Protein AF-A0A4E0R624-F1 (afdb_monomer)

Mean predicted aligned error: 14.83 Å

Organism: NCBI:txid1003181

Nearest PDB structures (foldseek):
  3u96-assembly1_A  TM=2.452E-01  e=3.810E+00  Yersinia enterocolitica

Secondary structure (DSSP, 8-state):
-------PPPPTT---HHHHHHHHHHHHHHHHH-GGGGTSSS--S-EEETTTTEEEEEEEEEE-GGG-EEEEEEEEEEPTTSS-EEE-GGG-EE------

Solvent-accessible surface area (backbone atoms only — not comparable to full-atom values): 6292 Å² total; per-residue (Å²): 142,78,85,87,73,84,74,77,81,66,63,96,92,52,83,49,70,69,57,51,52,51,49,51,50,52,53,51,51,49,34,69,78,37,32,61,85,63,58,69,62,54,79,68,56,72,44,73,44,82,92,80,35,36,36,40,37,54,74,48,71,42,88,43,76,96,81,38,78,41,40,23,32,42,35,28,39,46,43,87,98,52,97,47,65,45,76,39,80,93,50,63,38,75,54,80,85,83,84,131

pLDDT: mean 77.59, std 16.62, range [30.59, 94.31]

Foldseek 3Di:
DDDPDDDDPDDPPDDDPVNVVVVVVVVVVVCVVPVVVVCNPVPQPFDADPVFQKTKHFFDWDQDPPRDIWTWIWIWHDDPPDPDTDTDPVRTDTPPPDDD

Sequence (100 aa):
MELFGGEVPPPPGQCTQAEIDAAYEKGRQACIADPSSCNINSSDNATFESSTGELHIPFVDVPGAFGTTQTFDVYLMQKPLTFTFDLDMDRIRFSSDTEQ

Structure (mmCIF, N/CA/C/O backbone):
data_AF-A0A4E0R624-F1
#
_entry.id   AF-A0A4E0R624-F1
#
loop_
_atom_site.group_PDB
_atom_site.id
_atom_site.type_symbol
_atom_site.label_atom_id
_atom_site.label_alt_id
_atom_site.label_comp_id
_atom_site.label_asym_id
_atom_site.label_entity_id
_atom_site.label_seq_id
_atom_site.pdbx_PDB_ins_code
_atom_site.Cartn_x
_atom_site.Cartn_y
_atom_site.Cartn_z
_atom_site.occupancy
_atom_site.B_iso_or_equiv
_atom_site.auth_seq_id
_atom_site.auth_comp_id
_atom_site.auth_asym_id
_atom_site.auth_atom_id
_atom_site.pdbx_PDB_model_num
ATOM 1 N N . MET A 1 1 ? 18.369 14.748 -50.127 1.00 37.12 1 MET A N 1
ATOM 2 C CA . MET A 1 1 ? 17.589 14.461 -48.909 1.00 37.12 1 MET A CA 1
ATOM 3 C C . MET A 1 1 ? 17.065 13.047 -49.055 1.00 37.12 1 MET A C 1
ATOM 5 O O . MET A 1 1 ? 16.287 12.839 -49.970 1.00 37.12 1 MET A O 1
ATOM 9 N N . GLU A 1 2 ? 17.502 12.016 -48.342 1.00 37.00 2 GLU A N 1
ATOM 10 C CA . GLU A 1 2 ? 18.496 11.821 -47.274 1.00 37.00 2 GLU A CA 1
ATOM 11 C C . GLU A 1 2 ? 18.994 10.368 -47.464 1.00 37.00 2 GLU A C 1
ATOM 13 O O . GLU A 1 2 ? 18.195 9.470 -47.699 1.00 37.00 2 GLU A O 1
ATOM 18 N N . LEU A 1 3 ? 20.273 10.168 -47.796 1.00 36.62 3 LEU A N 1
ATOM 19 C CA . LEU A 1 3 ? 21.270 9.493 -46.949 1.00 36.62 3 LEU A CA 1
ATOM 20 C C . LEU A 1 3 ? 20.742 8.257 -46.193 1.00 36.62 3 LEU A C 1
ATOM 22 O O . LEU A 1 3 ? 20.509 8.306 -44.991 1.00 36.62 3 LEU A O 1
ATOM 26 N N . PHE A 1 4 ? 20.659 7.121 -46.893 1.00 43.25 4 PHE A N 1
ATOM 27 C CA . PHE A 1 4 ? 20.732 5.797 -46.268 1.00 43.25 4 PHE A CA 1
ATOM 28 C C . PHE A 1 4 ? 22.140 5.621 -45.673 1.00 43.25 4 PHE A C 1
ATOM 30 O O . PHE A 1 4 ? 23.050 5.109 -46.326 1.00 43.25 4 PHE A O 1
ATOM 37 N N . GLY A 1 5 ? 22.339 6.139 -44.461 1.00 38.75 5 GLY A N 1
ATOM 38 C CA . GLY A 1 5 ? 23.502 5.844 -43.634 1.00 38.75 5 GLY A CA 1
ATOM 39 C C . GLY A 1 5 ? 23.382 4.414 -43.129 1.00 38.75 5 GLY A C 1
ATOM 40 O O . GLY A 1 5 ? 22.454 4.093 -42.396 1.00 38.75 5 GLY A O 1
ATOM 41 N N . GLY A 1 6 ? 24.273 3.542 -43.593 1.00 46.56 6 GLY A N 1
ATOM 42 C CA . GLY A 1 6 ? 24.320 2.155 -43.158 1.00 46.56 6 GLY A CA 1
ATOM 43 C C . GLY A 1 6 ? 24.711 2.054 -41.689 1.00 46.56 6 GLY A C 1
ATOM 44 O O . GLY A 1 6 ? 25.845 2.364 -41.333 1.00 46.56 6 GLY A O 1
ATOM 45 N N . GLU A 1 7 ? 23.803 1.551 -40.864 1.00 47.06 7 GLU A N 1
ATOM 46 C CA . GLU A 1 7 ? 24.153 0.943 -39.586 1.00 47.06 7 GLU A CA 1
ATOM 47 C C . GLU A 1 7 ? 24.110 -0.574 -39.765 1.00 47.06 7 GLU A C 1
ATOM 49 O O . GLU A 1 7 ? 23.090 -1.172 -40.112 1.00 47.06 7 GLU A O 1
ATOM 54 N N . VAL A 1 8 ? 25.288 -1.183 -39.632 1.00 58.50 8 VAL A N 1
ATOM 55 C CA . VAL A 1 8 ? 25.470 -2.634 -39.599 1.00 58.50 8 VAL A CA 1
ATOM 56 C C . VAL A 1 8 ? 24.647 -3.170 -38.422 1.00 58.50 8 VAL A C 1
ATOM 58 O O . VAL A 1 8 ? 24.771 -2.613 -37.330 1.00 58.50 8 VAL A O 1
ATOM 61 N N . PRO A 1 9 ? 23.826 -4.224 -38.600 1.00 56.47 9 PRO A N 1
ATOM 62 C CA . PRO A 1 9 ? 23.083 -4.804 -37.489 1.00 56.47 9 PRO A CA 1
ATOM 63 C C . PRO A 1 9 ? 24.065 -5.242 -36.390 1.00 56.47 9 PRO A C 1
ATOM 65 O O . PRO A 1 9 ? 25.085 -5.869 -36.712 1.00 56.47 9 PRO A O 1
ATOM 68 N N . PRO A 1 10 ? 23.806 -4.902 -35.115 1.00 56.34 10 PRO A N 1
ATOM 69 C CA . PRO A 1 10 ? 24.702 -5.258 -34.029 1.00 56.34 10 PRO A CA 1
ATOM 70 C C . PRO A 1 10 ? 24.837 -6.787 -33.926 1.00 56.34 10 PRO A C 1
ATOM 72 O O . PRO A 1 10 ? 23.903 -7.526 -34.261 1.00 56.34 10 PRO A O 1
ATOM 75 N N . PRO A 1 11 ? 26.008 -7.292 -33.497 1.00 54.41 11 PRO A N 1
ATOM 76 C CA . PRO A 1 11 ? 26.223 -8.721 -33.339 1.00 54.41 11 PRO A CA 1
ATOM 77 C C . PRO A 1 11 ? 25.190 -9.318 -32.367 1.00 54.41 11 PRO A C 1
ATOM 79 O O . PRO A 1 11 ? 24.798 -8.659 -31.398 1.00 54.41 11 PRO A O 1
ATOM 82 N N . PRO A 1 12 ? 24.749 -10.569 -32.594 1.00 54.09 12 PRO A N 1
ATOM 83 C CA . PRO A 1 12 ? 23.771 -11.216 -31.730 1.00 54.09 12 PRO A CA 1
ATOM 84 C C . PRO A 1 12 ? 24.292 -11.251 -30.288 1.00 54.09 12 PRO A C 1
ATOM 86 O O . PRO A 1 12 ? 25.313 -11.877 -30.007 1.00 54.09 12 PRO A O 1
ATOM 89 N N . GLY A 1 13 ? 23.593 -10.552 -29.389 1.00 59.19 13 GLY A N 1
ATOM 90 C CA . GLY A 1 13 ? 23.921 -10.481 -27.962 1.00 59.19 13 GLY A CA 1
ATOM 91 C C . GLY A 1 13 ? 24.305 -9.100 -27.417 1.00 59.19 13 GLY A C 1
ATOM 92 O O . GLY A 1 13 ? 24.570 -9.008 -26.221 1.00 59.19 13 GLY A O 1
ATOM 93 N N . GLN A 1 14 ? 24.321 -8.031 -28.222 1.00 64.88 14 GLN A N 1
ATOM 94 C CA . GLN A 1 14 ? 24.525 -6.664 -27.719 1.00 64.88 14 GLN A CA 1
ATOM 95 C C . GLN A 1 14 ? 23.474 -5.705 -28.285 1.00 64.88 14 GLN A C 1
ATOM 97 O O . GLN A 1 14 ? 23.565 -5.298 -29.437 1.00 64.88 14 GLN A O 1
ATOM 102 N N . CYS A 1 15 ? 22.489 -5.328 -27.466 1.00 75.62 15 CYS A N 1
ATOM 103 C CA . CYS A 1 15 ? 21.615 -4.200 -27.782 1.00 75.62 15 CYS A CA 1
ATOM 104 C C . CYS A 1 15 ? 22.452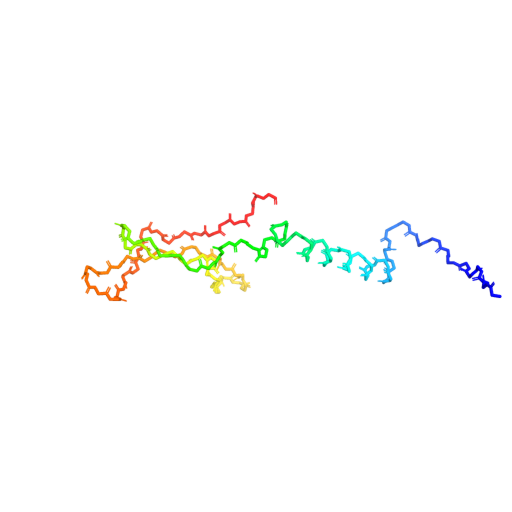 -2.913 -27.796 1.00 75.62 15 CYS A C 1
ATOM 106 O O . CYS A 1 15 ? 23.232 -2.661 -26.874 1.00 75.62 15 CYS A O 1
ATOM 108 N N . THR A 1 16 ? 22.292 -2.095 -28.827 1.00 84.94 16 THR A N 1
ATOM 109 C CA . THR A 1 16 ? 22.831 -0.734 -28.871 1.00 84.94 16 THR A CA 1
ATOM 110 C C . THR A 1 16 ? 22.120 0.152 -27.848 1.00 84.94 16 THR A C 1
ATOM 112 O O . THR A 1 16 ? 20.988 -0.119 -27.444 1.00 84.94 16 THR A O 1
ATOM 115 N N . GLN A 1 17 ? 22.755 1.256 -27.445 1.00 85.56 17 GLN A N 1
ATOM 116 C CA . GLN A 1 17 ? 22.132 2.205 -26.516 1.00 85.56 17 GLN A CA 1
ATOM 117 C C . GLN A 1 17 ? 20.811 2.764 -27.067 1.00 85.56 17 GLN A C 1
ATOM 119 O O . GLN A 1 17 ? 19.847 2.888 -26.325 1.00 85.56 17 GLN A O 1
ATOM 124 N N . ALA A 1 18 ? 20.736 3.020 -28.376 1.00 85.88 18 ALA A N 1
ATOM 125 C CA . ALA A 1 18 ? 19.514 3.494 -29.016 1.00 85.88 18 ALA A CA 1
ATOM 126 C C . ALA A 1 18 ? 18.372 2.465 -28.936 1.00 85.88 18 ALA A C 1
ATOM 128 O O . ALA A 1 18 ? 17.223 2.834 -28.701 1.00 85.88 18 ALA A O 1
ATOM 129 N N . GLU A 1 19 ? 18.673 1.172 -29.088 1.00 84.88 19 GLU A N 1
ATOM 130 C CA . GLU A 1 19 ? 17.685 0.097 -28.924 1.00 84.88 19 GLU A CA 1
ATOM 131 C C . GLU A 1 19 ? 17.229 -0.039 -27.468 1.00 84.88 19 GLU A C 1
ATOM 133 O O . GLU A 1 19 ? 16.045 -0.264 -27.213 1.00 84.88 19 GLU A O 1
ATOM 138 N N . ILE A 1 20 ? 18.147 0.143 -26.514 1.00 85.81 20 ILE A N 1
ATOM 139 C CA . ILE A 1 20 ? 17.841 0.160 -25.080 1.00 85.81 20 ILE A CA 1
ATOM 140 C C . ILE A 1 20 ? 16.918 1.341 -24.752 1.00 85.81 20 ILE A C 1
ATOM 142 O O . ILE A 1 20 ? 15.859 1.141 -24.160 1.00 85.81 20 ILE A O 1
ATOM 146 N N . ASP A 1 21 ? 17.263 2.551 -25.189 1.00 88.81 21 ASP A N 1
ATOM 147 C CA . ASP A 1 21 ? 16.476 3.763 -24.945 1.00 88.81 21 ASP A CA 1
ATOM 148 C C . ASP A 1 21 ? 15.082 3.662 -25.584 1.00 88.81 21 ASP A C 1
ATOM 150 O O . ASP A 1 21 ? 14.075 4.004 -24.959 1.00 88.81 21 ASP A O 1
ATOM 154 N N . ALA A 1 22 ? 14.996 3.120 -26.804 1.00 88.44 22 ALA A N 1
ATOM 155 C CA . ALA A 1 22 ? 13.726 2.871 -27.477 1.00 88.44 22 ALA A CA 1
ATOM 156 C C . ALA A 1 22 ? 12.869 1.832 -26.734 1.00 88.44 22 ALA A C 1
ATOM 158 O O . ALA A 1 22 ? 11.649 1.995 -26.635 1.00 88.44 22 ALA A O 1
ATOM 159 N N . ALA A 1 23 ? 13.483 0.779 -26.187 1.00 83.06 23 ALA A N 1
ATOM 160 C CA . ALA A 1 23 ? 12.787 -0.211 -25.373 1.00 83.06 23 ALA A CA 1
ATOM 161 C C . ALA A 1 23 ? 12.276 0.391 -24.053 1.00 83.06 23 ALA A C 1
ATOM 163 O O . ALA A 1 23 ? 11.125 0.146 -23.686 1.00 83.06 23 ALA A O 1
ATOM 164 N N . TYR A 1 24 ? 13.078 1.228 -23.384 1.00 86.75 24 TYR A N 1
ATOM 165 C CA . TYR A 1 24 ? 12.664 1.965 -22.186 1.00 86.75 24 TYR A CA 1
ATOM 166 C C . TYR A 1 24 ? 11.498 2.909 -22.468 1.00 86.75 24 TYR A C 1
ATOM 168 O O . TYR A 1 24 ? 10.512 2.908 -21.732 1.00 86.75 24 TYR A O 1
ATOM 176 N N . GLU A 1 25 ? 11.577 3.690 -23.546 1.00 91.75 25 GLU A N 1
ATOM 177 C CA . GLU A 1 25 ? 10.500 4.595 -23.944 1.00 91.75 25 GLU A CA 1
ATOM 178 C C . GLU A 1 25 ? 9.215 3.818 -24.231 1.00 91.75 25 GLU A C 1
ATOM 180 O O . GLU A 1 25 ? 8.147 4.176 -23.739 1.00 91.75 25 GLU A O 1
ATOM 185 N N . LYS A 1 26 ? 9.317 2.708 -24.967 1.00 90.12 26 LYS A N 1
ATOM 186 C CA . LYS A 1 26 ? 8.174 1.849 -25.278 1.00 90.12 26 LYS A CA 1
ATOM 187 C C . LYS A 1 26 ? 7.536 1.265 -24.018 1.00 90.12 26 LYS A C 1
ATOM 189 O O . LYS A 1 26 ? 6.313 1.289 -23.904 1.00 90.12 26 LYS A O 1
ATOM 194 N N . GLY A 1 27 ? 8.342 0.771 -23.078 1.00 86.56 27 GLY A N 1
ATOM 195 C CA . GLY A 1 27 ? 7.858 0.289 -21.783 1.00 86.56 27 GLY A CA 1
ATOM 196 C C . GLY A 1 27 ? 7.157 1.395 -20.993 1.00 86.56 27 GLY A C 1
ATOM 197 O O . GLY A 1 27 ? 6.045 1.201 -20.511 1.00 86.56 27 GLY A O 1
ATOM 198 N N . ARG A 1 28 ? 7.744 2.599 -20.952 1.00 88.81 28 ARG A N 1
ATOM 199 C CA . ARG A 1 28 ? 7.135 3.760 -20.291 1.00 88.81 28 ARG A CA 1
ATOM 200 C C . ARG A 1 28 ? 5.785 4.121 -20.902 1.00 88.81 28 ARG A C 1
ATOM 202 O O . ARG A 1 28 ? 4.827 4.331 -20.167 1.00 88.81 28 ARG A O 1
ATOM 209 N N . GLN A 1 29 ? 5.692 4.176 -22.230 1.00 93.50 29 GLN A N 1
ATOM 210 C CA . GLN A 1 29 ? 4.431 4.475 -22.911 1.00 93.50 29 GLN A CA 1
ATOM 211 C C . GLN A 1 29 ? 3.379 3.385 -22.685 1.00 93.50 29 GLN A C 1
ATOM 213 O O . GLN A 1 29 ? 2.204 3.713 -22.546 1.00 93.50 29 GLN A O 1
ATOM 218 N N . ALA A 1 30 ? 3.780 2.113 -22.581 1.00 89.19 30 ALA A N 1
ATOM 219 C CA . ALA A 1 30 ? 2.867 1.031 -22.216 1.00 89.19 30 ALA A CA 1
ATOM 220 C C . ALA A 1 30 ? 2.274 1.244 -20.812 1.00 89.19 30 ALA A C 1
ATOM 222 O O . ALA A 1 30 ? 1.059 1.174 -20.657 1.00 89.19 30 ALA A O 1
ATOM 223 N N . CYS A 1 31 ? 3.099 1.624 -19.831 1.00 86.81 31 CYS A N 1
ATOM 224 C CA . CYS A 1 31 ? 2.628 1.940 -18.480 1.00 86.81 31 CYS A CA 1
ATOM 225 C C . CYS A 1 31 ? 1.782 3.220 -18.407 1.00 86.81 31 CYS A C 1
ATOM 227 O O . CYS A 1 31 ? 0.888 3.322 -17.577 1.00 86.81 31 CYS A O 1
ATOM 229 N N . ILE A 1 32 ? 2.045 4.213 -19.261 1.00 86.50 32 ILE A N 1
ATOM 230 C CA . ILE A 1 32 ? 1.197 5.412 -19.355 1.00 86.50 32 ILE A CA 1
ATOM 231 C C . ILE A 1 32 ? -0.176 5.049 -19.939 1.00 86.50 32 ILE A C 1
ATOM 233 O O . ILE A 1 32 ? -1.194 5.555 -19.472 1.00 86.50 32 ILE A O 1
ATOM 237 N N . ALA A 1 33 ? -0.204 4.193 -20.964 1.00 91.25 33 ALA A N 1
ATOM 238 C CA . ALA A 1 33 ? -1.430 3.777 -21.637 1.00 91.25 33 ALA A CA 1
ATOM 239 C C . ALA A 1 33 ? -2.289 2.830 -20.783 1.00 91.25 33 ALA A C 1
ATOM 241 O O . ALA A 1 33 ? -3.515 2.919 -20.823 1.00 91.25 33 ALA A O 1
ATOM 242 N N . ASP A 1 34 ? -1.654 1.951 -20.008 1.00 83.69 34 ASP A N 1
ATOM 243 C CA . ASP A 1 34 ? -2.296 1.027 -19.075 1.00 83.69 34 ASP A CA 1
ATOM 244 C C . ASP A 1 34 ? -1.507 0.987 -17.756 1.00 83.69 34 ASP A C 1
ATOM 246 O O . ASP A 1 34 ? -0.636 0.129 -17.570 1.00 83.69 34 ASP A O 1
ATOM 250 N N . PRO A 1 35 ? -1.805 1.895 -16.810 1.00 81.75 35 PRO A N 1
ATOM 251 C CA . PRO A 1 35 ? -1.067 1.939 -15.555 1.00 81.75 35 PRO A CA 1
ATOM 252 C C . PRO A 1 35 ? -1.312 0.704 -14.675 1.00 81.75 35 PRO A C 1
ATOM 254 O O . PRO A 1 35 ? -0.467 0.380 -13.846 1.00 81.75 35 PRO A O 1
ATOM 257 N N . SER A 1 36 ? -2.413 -0.035 -14.862 1.00 78.62 36 SER A N 1
ATOM 258 C CA . SER A 1 36 ? -2.640 -1.317 -14.174 1.00 78.62 36 SER A CA 1
ATOM 259 C C . SER A 1 36 ? -1.675 -2.414 -14.623 1.00 78.62 36 SER A C 1
ATOM 261 O O . SER A 1 36 ? -1.224 -3.180 -13.781 1.00 78.62 36 SER A O 1
ATOM 263 N N . SER A 1 37 ? -1.293 -2.465 -15.905 1.00 82.19 37 SER A N 1
ATOM 264 C CA . SER A 1 37 ? -0.313 -3.446 -16.412 1.00 82.19 37 SER A CA 1
ATOM 265 C C . SER A 1 37 ? 1.078 -3.326 -15.779 1.00 82.19 37 SER A C 1
ATOM 267 O O . SER A 1 37 ? 1.852 -4.281 -15.789 1.00 82.19 37 SER A O 1
ATOM 269 N N . CYS A 1 38 ? 1.381 -2.155 -15.216 1.00 80.38 38 CYS A N 1
ATOM 270 C CA . CYS A 1 38 ? 2.630 -1.861 -14.525 1.00 80.38 38 CYS A CA 1
ATOM 271 C C . CYS A 1 38 ? 2.438 -1.672 -13.015 1.00 80.38 38 CYS A C 1
ATOM 273 O O . CYS A 1 38 ? 3.309 -1.087 -12.377 1.00 80.38 38 CYS A O 1
ATOM 275 N N . ASN A 1 39 ? 1.298 -2.107 -12.458 1.00 70.12 39 ASN A N 1
ATOM 276 C CA . ASN A 1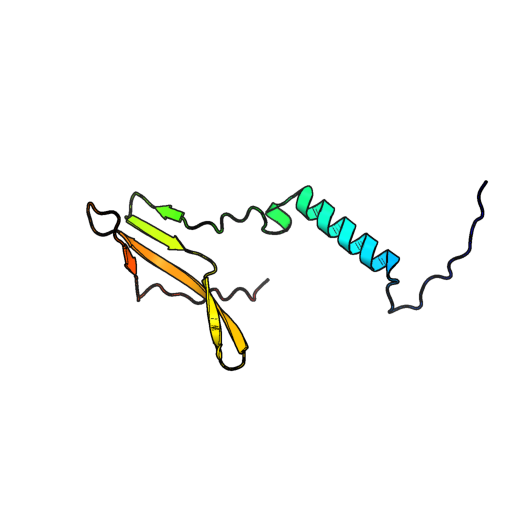 39 ? 0.951 -1.949 -11.041 1.00 70.12 39 ASN A CA 1
ATOM 277 C C . ASN A 1 39 ? 1.103 -0.500 -10.528 1.00 70.12 39 ASN A C 1
ATOM 279 O O . ASN A 1 39 ? 1.446 -0.260 -9.383 1.00 70.12 39 ASN A O 1
ATOM 283 N N . ILE A 1 40 ? 0.860 0.499 -11.381 1.00 74.38 40 ILE A N 1
ATOM 284 C CA . ILE A 1 40 ? 0.842 1.920 -10.985 1.00 74.38 40 ILE A CA 1
ATOM 285 C C . ILE A 1 40 ? -0.522 2.282 -10.378 1.00 74.38 40 ILE A C 1
ATOM 287 O O . ILE A 1 40 ? -0.618 3.167 -9.533 1.00 74.38 40 ILE A O 1
ATOM 291 N N . ASN A 1 41 ? -1.579 1.584 -10.805 1.00 63.62 41 ASN A N 1
ATOM 292 C CA . ASN A 1 41 ? -2.935 1.706 -10.265 1.00 63.62 41 ASN A CA 1
ATOM 293 C C . ASN A 1 41 ? -3.278 0.605 -9.250 1.00 63.62 41 ASN A C 1
ATOM 295 O O . ASN A 1 41 ? -4.452 0.496 -8.880 1.00 63.62 41 ASN A O 1
ATOM 299 N N . SER A 1 42 ? -2.323 -0.238 -8.833 1.00 61.03 42 SER A N 1
ATOM 300 C CA . SER A 1 42 ? -2.585 -1.112 -7.690 1.00 61.03 42 SER A CA 1
ATOM 301 C C . SER A 1 42 ? -2.906 -0.196 -6.515 1.00 61.03 42 SER A C 1
ATOM 303 O O . SER A 1 42 ? -2.227 0.795 -6.244 1.00 61.03 42 SER A O 1
ATOM 305 N N . SER A 1 43 ? -4.059 -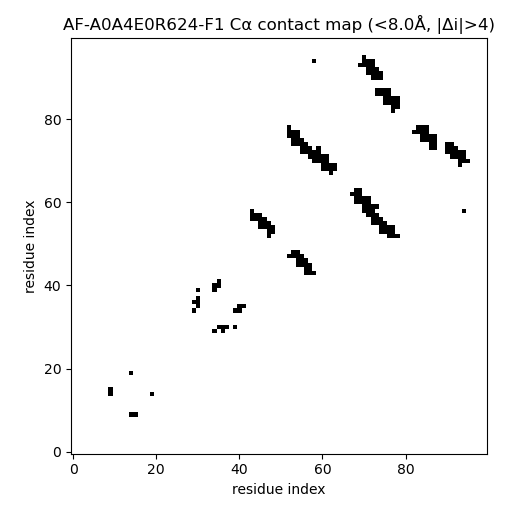0.429 -5.904 1.00 56.72 43 SER A N 1
ATOM 306 C CA . SER A 1 43 ? -4.559 0.339 -4.775 1.00 56.72 43 SER A CA 1
ATOM 307 C C . SER A 1 43 ? -3.756 -0.004 -3.522 1.00 56.72 43 SER A C 1
ATOM 309 O O . SER A 1 43 ? -4.325 -0.413 -2.518 1.00 56.72 43 SER A O 1
ATOM 311 N N . ASP A 1 44 ? -2.443 0.190 -3.578 1.00 67.25 44 ASP A N 1
ATOM 312 C CA . ASP A 1 44 ? -1.486 -0.087 -2.506 1.00 67.25 44 ASP A CA 1
ATOM 313 C C . ASP A 1 44 ? -1.425 1.090 -1.524 1.00 67.25 44 ASP A C 1
ATOM 315 O O . ASP A 1 44 ? -0.440 1.335 -0.831 1.00 67.25 44 ASP A O 1
ATOM 319 N N . ASN A 1 45 ? -2.504 1.870 -1.482 1.00 74.81 45 ASN A N 1
ATOM 320 C CA . ASN A 1 45 ? -2.716 2.836 -0.429 1.00 74.81 45 ASN A CA 1
ATOM 321 C C . ASN A 1 45 ? -3.156 2.092 0.827 1.00 74.81 45 ASN A C 1
ATOM 323 O O . ASN A 1 45 ? -3.801 1.047 0.754 1.00 74.81 45 ASN A O 1
ATOM 327 N N . ALA A 1 46 ? -2.883 2.681 1.987 1.00 85.19 46 ALA A N 1
ATOM 328 C CA . ALA A 1 46 ? -3.500 2.204 3.212 1.00 85.19 46 ALA A CA 1
ATOM 329 C C . ALA A 1 46 ? -5.033 2.222 3.062 1.00 85.19 46 AL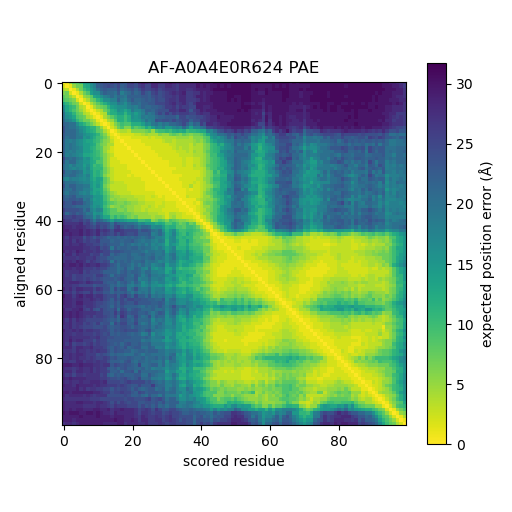A A C 1
ATOM 331 O O . ALA A 1 46 ? -5.613 3.228 2.637 1.00 85.19 46 ALA A O 1
ATOM 332 N N . THR A 1 47 ? -5.684 1.114 3.410 1.00 89.56 47 THR A N 1
ATOM 333 C CA . THR A 1 47 ? -7.139 0.954 3.311 1.00 89.56 47 THR A CA 1
ATOM 334 C C . THR A 1 47 ? -7.755 0.797 4.695 1.00 89.56 47 THR A C 1
ATOM 336 O O . THR A 1 47 ? -7.186 0.148 5.568 1.00 89.56 47 THR A O 1
ATOM 339 N N . PHE A 1 48 ? -8.917 1.420 4.913 1.00 90.19 48 PHE A N 1
ATOM 340 C CA . PHE A 1 48 ? -9.659 1.334 6.171 1.00 90.19 48 PHE A CA 1
ATOM 341 C C . PHE A 1 48 ? -11.051 0.736 5.940 1.00 90.19 48 PHE A C 1
ATOM 343 O O . PHE A 1 48 ? -11.870 1.325 5.230 1.00 90.19 48 PHE A O 1
ATOM 350 N N . GLU A 1 49 ? -11.330 -0.407 6.567 1.00 90.06 49 GLU A N 1
ATOM 351 C CA . GLU A 1 49 ? -12.627 -1.080 6.542 1.00 90.06 49 GLU A CA 1
ATOM 352 C C . GLU A 1 49 ? -13.480 -0.633 7.736 1.00 90.06 49 GLU A C 1
ATOM 354 O O . GLU A 1 49 ? -13.286 -1.045 8.881 1.00 90.06 49 GLU A O 1
ATOM 359 N N . SER A 1 50 ? -14.466 0.218 7.459 1.00 87.25 50 SER A N 1
ATOM 360 C CA . SER A 1 50 ? -15.334 0.814 8.482 1.00 87.25 50 SER A CA 1
ATOM 361 C C . SER A 1 50 ? -16.213 -0.192 9.236 1.00 87.25 50 SER A C 1
ATOM 363 O O . SER A 1 50 ? -16.620 0.087 10.363 1.00 87.25 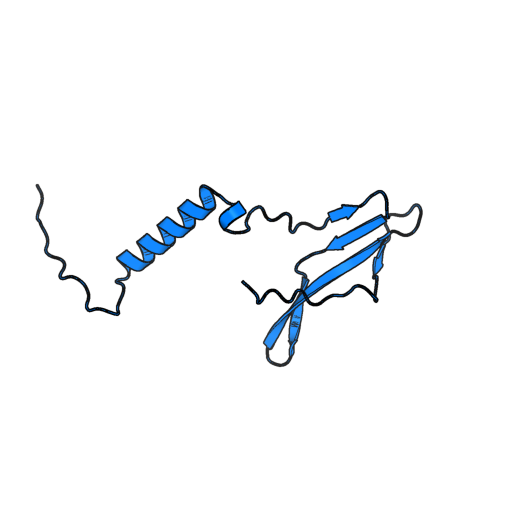50 SER A O 1
ATOM 365 N N . SER A 1 51 ? -16.519 -1.345 8.634 1.00 88.94 51 SER A N 1
ATOM 366 C CA . SER A 1 51 ? -17.376 -2.366 9.248 1.00 88.94 51 SER A CA 1
ATOM 367 C C . SER A 1 51 ? -16.658 -3.170 10.335 1.00 88.94 51 SER A C 1
ATOM 369 O O . SER A 1 51 ? -17.295 -3.597 11.299 1.00 88.94 51 SER A O 1
ATOM 371 N N . THR A 1 52 ? -15.340 -3.339 10.214 1.00 89.62 52 THR A N 1
ATOM 372 C CA . THR A 1 52 ? -14.500 -4.088 11.162 1.00 89.62 52 THR A CA 1
ATOM 373 C C . THR A 1 52 ? -13.573 -3.190 11.980 1.00 89.62 52 THR A C 1
ATOM 375 O O . THR A 1 52 ? -13.063 -3.627 13.011 1.00 89.62 52 THR A O 1
ATOM 378 N N . GLY A 1 53 ? -13.368 -1.938 11.558 1.00 90.19 53 GLY A N 1
ATOM 379 C CA . GLY A 1 53 ? -12.380 -1.033 12.143 1.00 90.19 53 GLY A CA 1
ATOM 380 C C . GLY A 1 53 ? -10.941 -1.401 11.771 1.00 90.19 53 GLY A C 1
ATOM 381 O O . GLY A 1 53 ? -10.013 -1.021 12.483 1.00 90.19 53 GLY A O 1
ATOM 382 N N . GLU A 1 54 ? -10.742 -2.167 10.702 1.00 92.62 54 GLU A N 1
ATOM 383 C CA . GLU A 1 54 ? -9.428 -2.636 10.270 1.00 92.62 54 GLU A CA 1
ATOM 384 C C . GLU A 1 54 ? -8.735 -1.608 9.375 1.00 92.62 54 GLU A C 1
ATOM 386 O O . GLU A 1 54 ? -9.327 -1.102 8.425 1.00 92.62 54 GLU A O 1
ATOM 391 N N . LEU A 1 55 ? -7.470 -1.316 9.667 1.00 92.06 55 LEU A N 1
ATOM 392 C CA . LEU A 1 55 ? -6.574 -0.533 8.823 1.00 92.06 55 LEU A CA 1
ATOM 393 C C . LEU A 1 55 ? -5.478 -1.459 8.287 1.00 92.06 55 LEU A C 1
ATOM 395 O O . LEU A 1 55 ? -4.680 -1.977 9.067 1.00 92.06 55 LEU A O 1
ATOM 399 N N . HIS A 1 56 ? -5.421 -1.644 6.972 1.00 91.25 56 HIS A N 1
ATOM 400 C CA . HIS A 1 56 ? -4.372 -2.403 6.291 1.00 91.25 56 HIS A CA 1
ATOM 401 C C . HIS A 1 56 ? -3.395 -1.440 5.619 1.00 91.25 56 HIS A C 1
ATOM 403 O O . HIS A 1 56 ? -3.798 -0.541 4.881 1.00 91.25 56 HIS A O 1
ATOM 409 N N . ILE A 1 57 ? -2.107 -1.612 5.909 1.00 88.81 57 ILE A N 1
ATOM 410 C CA . ILE A 1 57 ? -0.999 -0.870 5.308 1.00 88.81 57 ILE A CA 1
ATOM 411 C C . ILE A 1 57 ? -0.151 -1.880 4.525 1.00 88.81 57 ILE A C 1
ATOM 413 O O . ILE A 1 57 ? 0.550 -2.683 5.154 1.00 88.81 57 ILE A O 1
ATOM 417 N N . PRO A 1 58 ? -0.221 -1.867 3.184 1.00 86.75 58 PRO A N 1
ATOM 418 C CA . PRO A 1 58 ? 0.548 -2.786 2.360 1.00 86.75 58 PRO A CA 1
ATOM 419 C C . PRO A 1 58 ? 1.990 -2.289 2.147 1.00 86.75 58 PRO A C 1
ATOM 421 O O . PRO A 1 58 ? 2.291 -1.108 2.329 1.00 86.75 58 PRO A O 1
ATOM 424 N N . PHE A 1 59 ? 2.879 -3.206 1.758 1.00 82.81 59 PHE A N 1
ATOM 425 C CA . PHE A 1 59 ? 4.258 -2.941 1.315 1.00 82.81 59 PHE A CA 1
ATOM 426 C C . PHE A 1 59 ? 5.143 -2.117 2.270 1.00 82.81 59 PHE A C 1
ATOM 428 O O . PHE A 1 59 ? 5.881 -1.219 1.862 1.00 82.81 59 PHE A O 1
ATOM 435 N N . VAL A 1 60 ? 5.112 -2.425 3.568 1.00 85.50 60 VAL A N 1
ATOM 436 C CA . VAL A 1 60 ? 6.002 -1.790 4.546 1.00 85.50 60 VAL A CA 1
ATOM 437 C C . VAL A 1 60 ? 7.403 -2.395 4.451 1.00 85.50 60 VAL A C 1
ATOM 439 O O . VAL A 1 60 ? 7.663 -3.480 4.975 1.00 85.50 60 VAL A O 1
ATOM 442 N N . ASP A 1 61 ? 8.312 -1.670 3.804 1.00 86.81 61 ASP A N 1
ATOM 443 C CA . ASP A 1 61 ? 9.719 -2.046 3.680 1.00 86.81 61 ASP A CA 1
ATOM 444 C C . ASP A 1 61 ? 10.517 -1.727 4.947 1.00 86.81 61 ASP A C 1
ATOM 446 O O . ASP A 1 61 ? 10.574 -0.586 5.416 1.00 86.81 61 ASP A O 1
ATOM 450 N N . VAL A 1 62 ? 11.200 -2.737 5.482 1.00 85.88 62 VAL A N 1
ATOM 451 C CA . VAL A 1 62 ? 12.092 -2.602 6.638 1.00 85.88 62 VAL A CA 1
ATOM 452 C C . VAL A 1 62 ? 13.465 -3.221 6.361 1.00 85.88 62 VAL A C 1
ATOM 454 O O . VAL A 1 62 ? 13.572 -4.213 5.631 1.00 85.88 62 VAL A O 1
ATOM 457 N N . PRO A 1 63 ? 14.542 -2.692 6.970 1.00 88.88 63 PRO A N 1
ATOM 458 C CA . PRO A 1 63 ? 15.859 -3.308 6.878 1.00 88.88 63 PRO A CA 1
ATOM 459 C C . PRO A 1 63 ? 15.865 -4.732 7.452 1.00 88.88 63 PRO A C 1
ATOM 461 O O . PRO A 1 63 ? 15.460 -4.966 8.592 1.00 88.88 63 PRO A O 1
ATOM 464 N N . GLY A 1 64 ? 16.351 -5.683 6.662 1.00 82.50 64 GLY A N 1
ATOM 465 C CA . GLY A 1 64 ? 16.629 -7.059 7.057 1.00 82.50 64 GLY A CA 1
ATOM 466 C C . GLY A 1 64 ? 18.116 -7.321 7.303 1.00 82.50 64 GLY A C 1
ATOM 467 O O . GLY A 1 64 ? 18.963 -6.424 7.265 1.00 82.50 64 GLY A O 1
ATOM 468 N N . ALA A 1 65 ? 18.446 -8.583 7.578 1.00 82.88 65 ALA A N 1
ATOM 469 C CA . ALA A 1 65 ? 19.829 -8.997 7.788 1.00 82.88 65 ALA A CA 1
ATOM 470 C C . ALA A 1 65 ? 20.657 -8.851 6.500 1.00 82.88 65 ALA A C 1
ATOM 472 O O . ALA A 1 65 ? 20.150 -9.005 5.396 1.00 82.88 65 ALA A O 1
ATOM 473 N N . PHE A 1 66 ? 21.955 -8.580 6.637 1.00 81.38 66 PHE A N 1
ATOM 474 C CA . PHE A 1 66 ? 22.893 -8.534 5.504 1.00 81.38 66 PHE A CA 1
ATOM 475 C C . PHE A 1 66 ? 22.509 -7.557 4.374 1.00 81.38 66 PHE A C 1
ATOM 477 O O . PHE A 1 66 ? 22.868 -7.775 3.221 1.00 81.38 66 PHE A O 1
ATOM 484 N N . GLY A 1 67 ? 21.810 -6.463 4.695 1.00 80.12 67 GLY A N 1
ATOM 485 C CA . GLY A 1 67 ? 21.459 -5.426 3.718 1.00 80.12 67 GLY A CA 1
ATOM 486 C C . GLY A 1 67 ? 20.288 -5.785 2.802 1.00 80.12 67 GLY A C 1
ATOM 487 O O . GLY A 1 67 ? 20.058 -5.079 1.825 1.00 80.12 67 GLY A O 1
ATOM 488 N N . THR A 1 68 ? 19.548 -6.855 3.099 1.00 85.19 68 THR A N 1
ATOM 489 C CA . THR A 1 68 ? 18.291 -7.159 2.405 1.00 85.19 68 THR A CA 1
ATOM 490 C C . THR A 1 68 ? 17.179 -6.224 2.875 1.00 85.19 68 THR A C 1
ATOM 492 O O . THR A 1 68 ? 17.156 -5.852 4.047 1.00 85.19 68 THR A O 1
ATOM 495 N N . THR A 1 69 ? 16.209 -5.928 2.015 1.00 84.56 69 THR A N 1
ATOM 496 C CA . THR A 1 69 ? 14.924 -5.338 2.420 1.00 84.56 69 THR A CA 1
ATOM 497 C C . THR A 1 69 ? 13.910 -6.456 2.642 1.00 84.56 69 THR A C 1
ATOM 499 O O . THR A 1 69 ? 13.894 -7.428 1.890 1.00 84.56 69 THR A O 1
ATOM 502 N N . GLN A 1 70 ? 13.097 -6.342 3.688 1.00 86.69 70 GLN A N 1
ATOM 503 C CA . GLN A 1 70 ? 11.949 -7.214 3.929 1.00 86.69 70 GLN A CA 1
ATOM 504 C C . GLN A 1 70 ? 10.678 -6.381 3.813 1.00 86.69 70 GLN A C 1
ATOM 506 O O . GLN A 1 70 ? 10.605 -5.310 4.411 1.00 86.69 70 GLN A O 1
ATOM 511 N N . THR A 1 71 ? 9.688 -6.892 3.095 1.00 85.88 71 THR A N 1
ATOM 512 C CA . THR A 1 71 ? 8.418 -6.202 2.864 1.00 85.88 71 THR A CA 1
ATOM 513 C C . THR A 1 71 ? 7.315 -6.884 3.666 1.00 85.88 71 THR A C 1
ATOM 515 O O . THR A 1 71 ? 7.223 -8.115 3.685 1.00 85.88 71 THR A O 1
ATOM 518 N N . PHE A 1 72 ? 6.489 -6.098 4.353 1.00 84.31 72 PHE A N 1
ATOM 519 C CA . PHE A 1 72 ? 5.431 -6.595 5.230 1.00 84.31 72 PHE A CA 1
ATOM 520 C C . PHE A 1 72 ? 4.072 -5.994 4.900 1.00 84.31 72 PHE A C 1
ATOM 522 O O . PHE A 1 72 ? 3.964 -4.810 4.588 1.00 84.31 72 PHE A O 1
ATOM 529 N N . ASP A 1 73 ? 3.035 -6.798 5.102 1.00 86.44 73 ASP A N 1
ATOM 530 C CA . ASP A 1 73 ? 1.676 -6.312 5.289 1.00 86.44 73 ASP A CA 1
ATOM 531 C C . ASP A 1 73 ? 1.406 -6.114 6.776 1.00 86.44 73 ASP A C 1
ATOM 533 O O . ASP A 1 73 ? 1.602 -7.021 7.598 1.00 86.44 73 ASP A O 1
ATOM 537 N N . VAL A 1 74 ? 0.942 -4.915 7.122 1.00 89.12 74 VAL A N 1
ATOM 538 C CA . VAL A 1 74 ? 0.652 -4.524 8.500 1.00 89.12 74 VAL A CA 1
ATOM 539 C C . VAL A 1 74 ? -0.840 -4.275 8.655 1.00 89.12 74 VAL A C 1
ATOM 541 O O . VAL A 1 74 ? -1.430 -3.482 7.925 1.00 89.12 74 VAL A O 1
ATOM 544 N N . TYR A 1 75 ? -1.438 -4.923 9.651 1.00 90.94 75 TYR A N 1
ATOM 545 C CA . TYR A 1 75 ? -2.844 -4.756 10.001 1.00 90.94 75 TYR A CA 1
ATOM 546 C C . TYR A 1 75 ? -2.951 -4.109 11.378 1.00 90.94 75 TYR A C 1
ATOM 548 O O . TYR A 1 75 ? -2.274 -4.513 12.327 1.00 90.94 75 TYR A O 1
ATOM 556 N N . LEU A 1 76 ? -3.810 -3.101 11.494 1.00 93.25 76 LEU A N 1
ATOM 557 C CA . LEU A 1 76 ? -4.138 -2.453 12.755 1.00 93.25 76 LEU A CA 1
ATOM 558 C C . LEU A 1 76 ? -5.644 -2.489 13.001 1.00 93.25 76 LEU A C 1
ATOM 560 O O . LEU A 1 76 ? -6.442 -2.431 12.069 1.00 93.25 76 LEU A O 1
ATOM 564 N N . MET A 1 77 ? -6.030 -2.540 14.271 1.00 93.56 77 MET A N 1
ATOM 565 C CA . MET A 1 77 ? -7.423 -2.568 14.706 1.00 93.56 77 MET A CA 1
ATOM 566 C 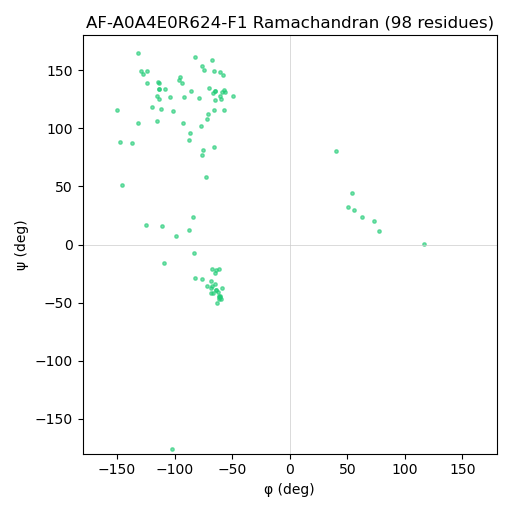C . MET A 1 77 ? -7.773 -1.295 15.460 1.00 93.56 77 MET A C 1
ATOM 568 O O . MET A 1 77 ? -7.125 -0.935 16.445 1.00 93.56 77 MET A O 1
ATOM 572 N N . GLN A 1 78 ? -8.814 -0.605 15.007 1.00 94.31 78 GLN A N 1
ATOM 573 C CA . GLN A 1 78 ? -9.309 0.608 15.639 1.00 94.31 78 GLN A CA 1
ATOM 574 C C . GLN A 1 78 ? -9.863 0.304 17.036 1.00 94.31 78 GLN A C 1
ATOM 576 O O . GLN A 1 78 ? -10.697 -0.584 17.224 1.00 94.31 78 GLN A O 1
ATOM 581 N N . LYS A 1 79 ? -9.471 1.105 18.029 1.00 91.25 79 LYS A N 1
ATOM 582 C CA . LYS A 1 79 ? -10.118 1.081 19.343 1.00 91.25 79 LYS A CA 1
ATOM 583 C C . LYS A 1 79 ? -11.528 1.664 19.240 1.00 91.25 79 LYS A C 1
ATOM 585 O O . LYS A 1 79 ? -11.675 2.754 18.670 1.00 91.25 79 LYS A O 1
ATOM 590 N N . PRO A 1 80 ? -12.545 1.020 19.845 1.00 88.31 80 PRO A N 1
ATOM 591 C CA . PRO A 1 80 ? -13.930 1.467 19.756 1.00 88.31 80 PRO A CA 1
ATOM 592 C C . PRO A 1 80 ? -14.086 2.957 20.063 1.00 88.31 80 PRO A C 1
ATOM 594 O O . PRO A 1 80 ? -13.648 3.427 21.111 1.00 88.31 80 PRO A O 1
ATOM 597 N N . LEU A 1 81 ? -14.741 3.684 19.151 1.00 83.25 81 LEU A N 1
ATOM 598 C CA . LEU A 1 81 ? -15.057 5.113 19.282 1.00 83.25 81 LEU A CA 1
ATOM 599 C C . LEU A 1 81 ? -13.836 6.054 19.358 1.00 83.25 81 LEU A C 1
ATOM 601 O O . LEU A 1 81 ? -13.952 7.169 19.865 1.00 83.25 81 LEU A O 1
ATOM 605 N N . THR A 1 82 ? -12.668 5.649 18.849 1.00 86.88 82 THR A N 1
ATOM 606 C CA . THR A 1 82 ? -11.460 6.496 18.835 1.00 86.88 82 THR A CA 1
ATOM 607 C C . THR A 1 82 ? -10.778 6.508 17.466 1.00 86.88 82 THR A C 1
ATOM 609 O O . THR A 1 82 ? -11.012 5.626 16.652 1.00 86.88 82 THR A O 1
ATOM 612 N N . PHE A 1 83 ? -9.871 7.458 17.224 1.00 85.69 83 PHE A N 1
ATOM 613 C CA . PHE A 1 83 ? -8.953 7.426 16.070 1.00 85.69 83 PHE A CA 1
ATOM 614 C C . PHE A 1 83 ? -7.651 6.652 16.369 1.00 85.69 83 PHE A C 1
ATOM 616 O O . PHE A 1 83 ? -6.662 6.760 15.654 1.00 85.69 83 PHE A O 1
ATOM 623 N N . THR A 1 84 ? -7.601 5.907 17.474 1.00 92.25 84 THR A N 1
ATOM 624 C CA . THR A 1 84 ? -6.404 5.144 17.841 1.00 92.25 84 THR A CA 1
ATOM 625 C C . THR A 1 84 ? -6.517 3.712 17.354 1.00 92.25 84 THR A C 1
ATOM 627 O O . THR A 1 84 ? -7.603 3.135 17.382 1.00 92.25 84 THR A O 1
ATOM 630 N N . PHE A 1 85 ? -5.390 3.149 16.933 1.00 92.62 85 PHE A N 1
ATOM 631 C CA . PHE A 1 85 ? -5.301 1.795 16.413 1.00 92.62 85 PHE A CA 1
ATOM 632 C C . PHE A 1 85 ? -4.270 1.012 17.221 1.00 92.62 85 PHE A C 1
ATOM 634 O O . PHE A 1 85 ? -3.215 1.553 17.559 1.00 92.62 85 PHE A O 1
ATOM 641 N N . ASP A 1 86 ? -4.577 -0.242 17.529 1.00 92.69 86 ASP A N 1
ATOM 642 C CA . ASP A 1 86 ? -3.604 -1.194 18.049 1.00 92.69 86 ASP A CA 1
ATOM 643 C C . ASP A 1 86 ? -3.068 -2.044 16.901 1.00 92.69 86 ASP A C 1
ATOM 645 O O . ASP A 1 86 ? -3.807 -2.432 15.997 1.00 92.69 86 ASP A O 1
ATOM 649 N N . LEU A 1 87 ? -1.772 -2.339 16.946 1.00 90.94 87 LEU A N 1
ATOM 650 C CA . LEU A 1 87 ? -1.151 -3.264 16.010 1.00 90.94 87 LEU A CA 1
ATOM 651 C C . LEU A 1 87 ? -1.687 -4.678 16.250 1.00 90.94 87 LEU A C 1
ATOM 653 O O . LEU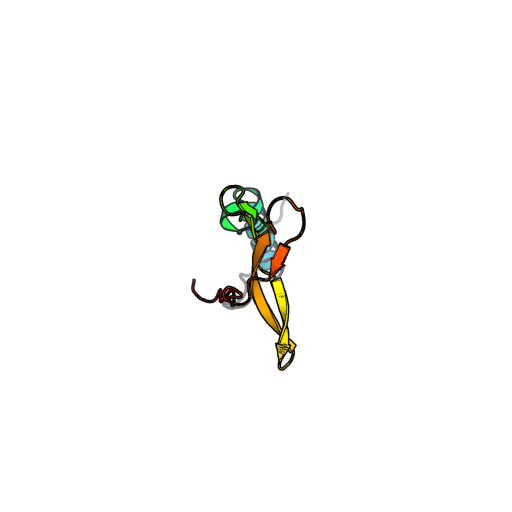 A 1 87 ? -1.656 -5.173 17.379 1.00 90.94 87 LEU A O 1
ATOM 657 N N . ASP A 1 88 ? -2.125 -5.339 15.184 1.00 88.31 88 ASP A N 1
ATOM 658 C CA . ASP A 1 88 ? -2.512 -6.740 15.243 1.00 88.31 88 ASP A CA 1
ATOM 659 C C . ASP A 1 88 ? -1.282 -7.634 15.042 1.00 88.31 88 ASP A C 1
ATOM 661 O O . ASP A 1 88 ? -0.843 -7.910 13.923 1.00 88.31 88 ASP A O 1
ATOM 665 N N . MET A 1 89 ? -0.699 -8.069 16.160 1.00 81.31 89 MET A N 1
ATOM 666 C CA . MET A 1 89 ? 0.531 -8.866 16.177 1.00 81.31 89 MET A CA 1
ATOM 667 C C . MET A 1 89 ? 0.376 -10.246 15.518 1.00 81.31 89 MET A C 1
ATOM 669 O O . MET A 1 89 ? 1.375 -10.806 15.068 1.00 81.31 89 MET A O 1
ATOM 673 N N . ASP A 1 90 ? -0.845 -10.780 15.414 1.00 86.69 90 ASP A N 1
ATOM 674 C CA . ASP A 1 90 ? -1.111 -12.088 14.798 1.00 86.69 90 ASP A CA 1
ATOM 675 C C . ASP A 1 90 ? -1.213 -12.004 13.264 1.00 86.69 90 ASP A C 1
ATOM 677 O O . ASP A 1 90 ? -1.295 -13.024 12.563 1.00 86.69 90 ASP A O 1
ATOM 681 N N . ARG A 1 91 ? -1.209 -10.783 12.716 1.00 78.56 91 ARG A N 1
ATOM 682 C CA . ARG A 1 91 ? -1.416 -10.515 11.288 1.00 78.56 91 ARG A CA 1
ATOM 683 C C . ARG A 1 91 ? -0.309 -9.710 10.630 1.00 78.56 91 ARG A C 1
ATOM 685 O O . ARG A 1 91 ? -0.477 -9.268 9.503 1.00 78.56 91 ARG A O 1
ATOM 692 N N . ILE A 1 92 ? 0.857 -9.619 11.256 1.00 80.88 92 ILE A N 1
ATOM 693 C CA . ILE A 1 92 ? 2.065 -9.166 10.564 1.00 80.88 92 ILE A CA 1
ATOM 694 C C . ILE A 1 92 ? 2.502 -10.289 9.618 1.00 80.88 92 ILE A C 1
ATOM 696 O O . ILE A 1 92 ? 2.948 -11.352 10.060 1.00 80.88 92 ILE A O 1
ATOM 700 N N . ARG A 1 93 ? 2.327 -10.084 8.311 1.00 79.44 93 ARG A N 1
ATOM 701 C CA . ARG A 1 93 ? 2.668 -11.078 7.285 1.00 79.44 93 ARG A CA 1
ATOM 702 C C . ARG A 1 93 ? 3.825 -10.562 6.447 1.00 79.44 93 ARG A C 1
ATOM 704 O O . ARG A 1 93 ? 3.873 -9.387 6.105 1.00 79.44 93 ARG A O 1
ATOM 711 N N . PHE A 1 94 ? 4.761 -11.447 6.125 1.00 73.00 94 PHE A N 1
ATOM 712 C CA . PHE A 1 94 ? 5.726 -11.168 5.072 1.00 73.00 94 PHE A CA 1
ATOM 713 C C . PHE A 1 94 ? 4.971 -11.069 3.751 1.00 73.00 94 PHE A C 1
ATOM 715 O O . PHE A 1 94 ? 4.286 -12.022 3.375 1.00 73.00 94 PHE A O 1
ATOM 722 N N . SER A 1 95 ? 5.125 -9.945 3.059 1.00 62.88 95 SER A N 1
ATOM 723 C CA . SER A 1 95 ? 4.675 -9.789 1.682 1.00 62.88 95 SER A CA 1
ATOM 724 C C . SER A 1 95 ? 5.683 -10.523 0.803 1.00 62.88 95 SER A C 1
ATOM 726 O O . SER A 1 95 ? 6.609 -9.932 0.251 1.00 62.88 95 SER A O 1
ATOM 728 N N . SER A 1 96 ? 5.600 -11.854 0.769 1.00 52.69 96 SER A N 1
ATOM 729 C CA . SER A 1 96 ? 6.403 -12.652 -0.151 1.00 52.69 96 SER A CA 1
ATOM 730 C C . SER A 1 96 ? 5.806 -12.535 -1.550 1.00 52.69 96 SER A C 1
ATOM 732 O O . SER A 1 96 ? 5.087 -13.431 -1.984 1.00 52.69 96 SER A O 1
ATOM 734 N N . ASP A 1 97 ? 6.119 -11.455 -2.260 1.00 45.1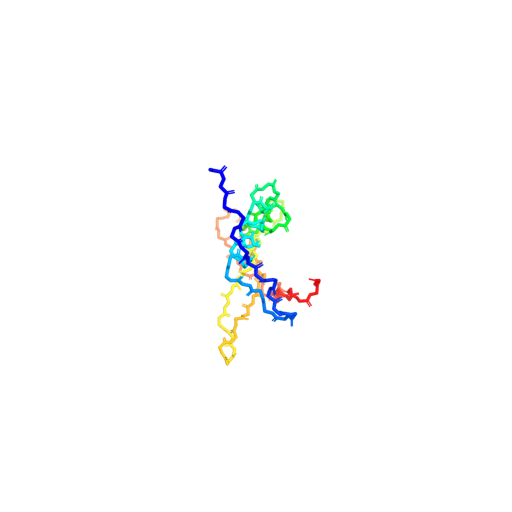6 97 ASP A N 1
ATOM 735 C CA . ASP A 1 97 ? 5.983 -11.444 -3.714 1.00 45.16 97 ASP A CA 1
ATOM 736 C C . ASP A 1 97 ? 7.276 -11.977 -4.324 1.00 45.16 97 ASP A C 1
ATOM 738 O O . ASP A 1 97 ? 8.249 -11.269 -4.587 1.00 45.16 97 ASP A O 1
ATOM 742 N N . THR A 1 98 ? 7.312 -13.293 -4.511 1.00 41.03 98 THR A N 1
ATOM 743 C CA . THR A 1 98 ? 8.176 -13.903 -5.523 1.00 41.03 98 THR A CA 1
ATOM 744 C C . THR A 1 98 ? 7.506 -15.133 -6.118 1.00 41.03 98 THR A C 1
ATOM 746 O O . THR A 1 98 ? 8.124 -16.183 -6.158 1.00 41.03 98 THR A O 1
ATOM 749 N N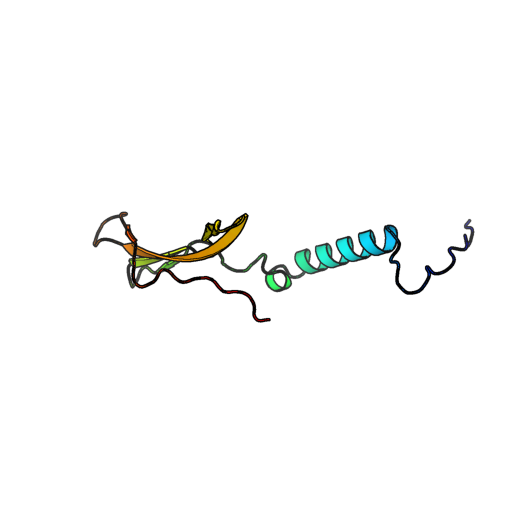 . GLU A 1 99 ? 6.260 -15.028 -6.583 1.00 41.75 99 GLU A N 1
ATOM 750 C CA . GLU A 1 99 ? 5.759 -15.914 -7.646 1.00 41.75 99 GLU A CA 1
ATOM 751 C C . GLU A 1 99 ? 4.735 -15.179 -8.523 1.00 41.75 99 GLU A C 1
ATOM 753 O O . GLU A 1 99 ? 3.526 -15.244 -8.288 1.00 41.75 99 GLU A O 1
ATOM 758 N N . GLN A 1 100 ? 5.239 -14.501 -9.559 1.00 30.59 100 GLN A N 1
ATOM 759 C CA . GLN A 1 100 ? 4.824 -14.715 -10.954 1.00 30.59 100 GLN A CA 1
ATOM 760 C C . GLN A 1 100 ? 5.758 -14.009 -11.938 1.00 30.59 100 GLN A C 1
ATOM 762 O O . GLN A 1 100 ? 6.083 -12.825 -11.712 1.00 30.59 100 GLN A O 1
#

Radius of gyration: 23.17 Å; Cα contacts (8 Å, |Δi|>4): 110; chains: 1; bounding box: 44×30×69 Å